Protein AF-A0A7K7G1C9-F1 (afdb_monomer_lite)

Foldseek 3Di:
DLVLLLVLLVVVQKDFFLVSLVVCLVPPVPQWAEKEFEDEPVCVPVPVSVVSVVVSVVSCVVVVHHYHYDHDLPVVQCSNDPPPDPDGPPGRRMMTGD

InterPro domains:
  IPR004038 Ribosomal protein eL8/eL30/eS12/Gadd45 [PF01248] (2-80)
  IPR024824 Growth arrest and DNA damage-inducible protein GADD45 [PTHR10411] (1-98)
  IPR029064 Ribosomal protein eL30-like superfamily [G3DSA:3.30.1330.30] (1-98)
  IPR029064 Ribosomal protein eL30-like superfamily [SSF55315] (3-79)

Secondary structure (DSSP, 8-state):
-HHHHHHHHHHT-EEESHHHHHHHHHH--TT--EEEEE--TTGGG-HHHHHHHHHHHHHHHHTT-EEEEES-HHHHHHHHS-S-SSS--S--SEEEE-

Organism: Chionis minor (NCBI:txid227182)

Radius of gyration: 12.82 Å; chains: 1; bounding box: 24×30×27 Å

pLDDT: mean 85.7, std 12.74, range [44.0, 96.62]

Structure (mmCIF, N/CA/C/O backbone):
data_AF-A0A7K7G1C9-F1
#
_entry.id   AF-A0A7K7G1C9-F1
#
loop_
_atom_site.group_PDB
_atom_site.id
_atom_site.type_symbol
_atom_site.label_atom_id
_atom_site.label_alt_id
_atom_site.label_comp_id
_atom_site.label_asym_id
_atom_site.label_entity_id
_atom_site.label_seq_id
_atom_site.pdbx_PDB_ins_code
_atom_site.Cartn_x
_atom_site.Cartn_y
_atom_site.Cartn_z
_atom_site.occupancy
_atom_site.B_iso_or_equiv
_atom_site.auth_seq_id
_atom_site.auth_comp_id
_atom_site.auth_asym_id
_atom_site.auth_atom_id
_atom_site.pdbx_PDB_model_num
ATOM 1 N N . LEU A 1 1 ? -10.642 12.880 -0.540 1.00 82.38 1 LEU A N 1
ATOM 2 C CA . LEU A 1 1 ? -9.421 12.145 -0.144 1.00 82.38 1 LEU A CA 1
ATOM 3 C C . LEU A 1 1 ? -8.669 12.876 0.960 1.00 82.38 1 LEU A C 1
ATOM 5 O O . LEU A 1 1 ? -8.495 12.286 2.011 1.00 82.38 1 LEU A O 1
ATOM 9 N N . GLU A 1 2 ? -8.291 14.143 0.769 1.00 83.75 2 GLU A N 1
ATOM 10 C CA . GLU A 1 2 ? -7.548 14.898 1.795 1.00 83.75 2 GLU A CA 1
ATOM 11 C C . GLU A 1 2 ? -8.260 14.919 3.155 1.00 83.75 2 GLU A C 1
ATOM 13 O O . GLU A 1 2 ? -7.653 14.562 4.152 1.00 83.75 2 GLU A O 1
ATOM 18 N N . GLU A 1 3 ? -9.568 15.201 3.196 1.00 85.75 3 GLU A N 1
ATOM 19 C CA . GLU A 1 3 ? -10.339 15.179 4.451 1.00 85.75 3 GLU A CA 1
ATOM 20 C C . GLU A 1 3 ? -10.356 13.794 5.128 1.00 85.75 3 GLU A C 1
ATOM 22 O O . GLU A 1 3 ? -10.307 13.701 6.354 1.00 85.75 3 GLU A O 1
ATOM 27 N N . VAL A 1 4 ? -10.393 12.714 4.338 1.00 87.06 4 VAL A N 1
ATOM 28 C CA . VAL A 1 4 ? -10.345 11.332 4.850 1.00 87.06 4 VAL A CA 1
ATOM 29 C C . VAL A 1 4 ? -8.983 11.064 5.478 1.00 87.06 4 VAL A C 1
ATOM 31 O O . VAL A 1 4 ? -8.918 10.584 6.604 1.00 87.06 4 VAL A O 1
ATOM 34 N N . LEU A 1 5 ? -7.904 11.443 4.789 1.00 86.56 5 LEU A N 1
ATOM 35 C CA . LEU A 1 5 ? -6.541 11.284 5.288 1.00 86.56 5 LEU A CA 1
ATOM 36 C C . LEU A 1 5 ? -6.287 12.132 6.535 1.00 86.56 5 LEU A C 1
ATOM 38 O O . LEU A 1 5 ? -5.696 11.637 7.487 1.00 86.56 5 LEU A O 1
ATOM 42 N N . SER A 1 6 ? -6.782 13.371 6.584 1.00 86.56 6 SER A N 1
ATOM 43 C CA . SER A 1 6 ? -6.669 14.220 7.775 1.00 86.56 6 SER A CA 1
ATOM 44 C C . SER A 1 6 ? -7.405 13.625 8.981 1.00 86.56 6 SER A C 1
ATOM 46 O O . SER A 1 6 ? -6.874 13.644 10.092 1.00 86.56 6 SER A O 1
ATOM 48 N N . LYS A 1 7 ? -8.607 13.063 8.782 1.00 88.06 7 LYS A N 1
ATOM 49 C CA . LYS A 1 7 ? -9.351 12.381 9.854 1.00 88.06 7 LYS A CA 1
ATOM 50 C C . LYS A 1 7 ? -8.636 11.109 10.307 1.00 88.06 7 LYS A C 1
ATOM 52 O O . LYS A 1 7 ? -8.390 10.973 11.503 1.00 88.06 7 LYS A O 1
ATOM 57 N N . ALA A 1 8 ? -8.225 10.253 9.376 1.00 87.56 8 ALA A N 1
ATOM 58 C CA . ALA A 1 8 ? -7.491 9.024 9.674 1.00 87.56 8 ALA A CA 1
ATOM 59 C C . ALA A 1 8 ? -6.166 9.305 10.409 1.00 87.56 8 ALA A C 1
ATOM 61 O O . ALA A 1 8 ? -5.844 8.644 11.395 1.00 87.56 8 ALA A O 1
ATOM 62 N N . LEU A 1 9 ? -5.442 10.360 10.016 1.00 85.19 9 LEU A N 1
ATOM 63 C CA . LEU A 1 9 ? -4.242 10.821 10.717 1.00 85.19 9 LEU A CA 1
ATOM 64 C C . LEU A 1 9 ? -4.559 11.232 12.161 1.00 85.19 9 LEU A C 1
ATOM 66 O O . LEU A 1 9 ? -3.866 10.813 13.087 1.00 85.19 9 LEU A O 1
ATOM 70 N N . SER A 1 10 ? -5.631 12.004 12.376 1.00 85.94 10 SER A N 1
ATOM 71 C CA . SER A 1 10 ? -6.046 12.415 13.726 1.00 85.94 10 SER A CA 1
ATOM 72 C C . SER A 1 10 ? -6.478 11.235 14.607 1.00 85.94 10 SER A C 1
ATOM 74 O O . SER A 1 10 ? -6.276 11.260 15.821 1.00 85.94 10 SER A O 1
ATOM 76 N N . GLN A 1 11 ? -7.022 10.185 13.990 1.00 89.12 11 GLN A N 1
ATOM 77 C CA . GLN A 1 11 ? -7.444 8.947 14.643 1.00 89.12 11 GLN A CA 1
ATOM 78 C C . GLN A 1 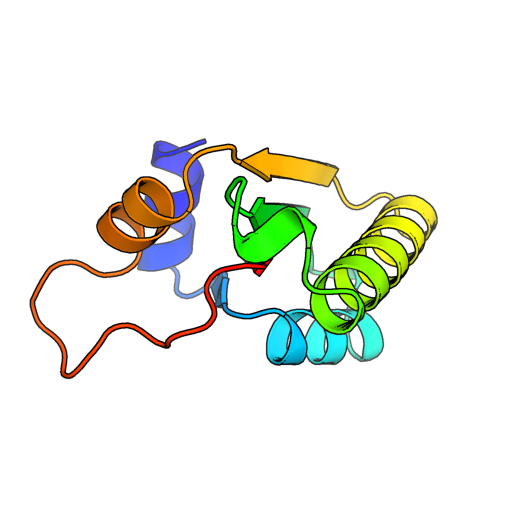11 ? -6.303 7.931 14.799 1.00 89.12 11 GLN A C 1
ATOM 80 O O . GLN A 1 11 ? -6.501 6.903 15.441 1.00 89.12 11 GLN A O 1
ATOM 85 N N . ARG A 1 12 ? -5.106 8.224 14.264 1.00 83.56 12 ARG A N 1
ATOM 86 C CA . ARG A 1 12 ? -3.951 7.310 14.204 1.00 83.56 12 ARG A CA 1
ATOM 87 C C . ARG A 1 12 ? -4.278 5.971 13.536 1.00 83.56 12 ARG A C 1
ATOM 89 O O . ARG A 1 12 ? -3.736 4.942 13.924 1.00 83.56 12 ARG A O 1
ATOM 96 N N . SER A 1 13 ? -5.140 6.001 12.525 1.00 90.81 13 SER A N 1
ATOM 97 C CA . SER A 1 13 ? -5.574 4.824 11.767 1.00 90.81 13 SER A CA 1
ATOM 98 C C . SER A 1 13 ? -4.898 4.745 10.390 1.00 90.81 13 SER A C 1
ATOM 100 O O . SER A 1 13 ? -5.488 4.340 9.390 1.00 90.81 13 SER A O 1
ATOM 102 N N . LEU A 1 14 ? -3.638 5.193 10.336 1.00 91.38 14 LEU A N 1
ATOM 103 C CA . LEU A 1 14 ? -2.807 5.181 9.138 1.00 91.38 14 LEU A CA 1
ATOM 104 C C . LEU A 1 14 ? -1.575 4.309 9.343 1.00 91.38 14 LEU A C 1
ATOM 106 O O . LEU A 1 14 ? -0.884 4.425 10.355 1.00 91.38 14 LEU A O 1
ATOM 110 N N . THR A 1 15 ? -1.261 3.513 8.328 1.00 91.31 15 THR A N 1
ATOM 111 C CA . THR A 1 15 ? 0.028 2.828 8.194 1.00 91.31 15 THR A CA 1
ATOM 112 C C . THR A 1 15 ? 0.789 3.460 7.041 1.00 91.31 15 THR A C 1
ATOM 114 O O . THR A 1 15 ? 0.223 3.646 5.967 1.00 91.31 15 THR A O 1
ATOM 117 N N . LEU A 1 16 ? 2.048 3.829 7.269 1.00 90.00 16 LEU A N 1
ATOM 118 C CA . LEU A 1 16 ? 2.879 4.581 6.328 1.00 90.00 16 LEU A CA 1
ATOM 119 C C . LEU A 1 16 ? 4.077 3.732 5.901 1.00 90.00 16 LEU A C 1
ATOM 121 O O . LEU A 1 16 ? 4.719 3.129 6.757 1.00 90.00 16 LEU A O 1
ATOM 125 N N . GLY A 1 17 ? 4.391 3.744 4.609 1.00 89.94 17 GLY A N 1
ATOM 126 C CA . GLY A 1 17 ? 5.522 3.030 4.024 1.00 89.94 17 GLY A CA 1
ATOM 127 C C . GLY A 1 17 ? 5.134 1.694 3.397 1.00 89.94 17 GLY A C 1
ATOM 128 O O . GLY A 1 17 ? 4.153 1.051 3.777 1.00 89.94 17 GLY A O 1
ATOM 129 N N . VAL A 1 18 ? 5.915 1.278 2.400 1.00 91.44 18 VAL A N 1
ATOM 130 C CA . VAL A 1 18 ? 5.677 0.051 1.623 1.00 91.44 18 VAL A CA 1
ATOM 131 C C . VAL A 1 18 ? 5.832 -1.196 2.486 1.00 91.44 18 VAL A C 1
ATOM 133 O O . VAL A 1 18 ? 5.004 -2.107 2.425 1.00 91.44 18 VAL A O 1
ATOM 136 N N . TYR A 1 19 ? 6.881 -1.238 3.305 1.00 90.25 19 TYR A N 1
ATOM 137 C CA . TYR A 1 19 ? 7.191 -2.398 4.133 1.00 90.25 19 TYR A CA 1
ATOM 138 C C . TYR A 1 19 ? 6.134 -2.622 5.227 1.00 90.25 19 TYR A C 1
ATOM 140 O O . TYR A 1 19 ? 5.596 -3.720 5.374 1.00 90.25 19 TYR A O 1
ATOM 148 N N . GLU A 1 20 ? 5.773 -1.567 5.948 1.00 90.88 20 GLU A N 1
ATOM 149 C CA . GLU A 1 20 ? 4.768 -1.569 7.007 1.00 90.88 20 GLU A CA 1
ATOM 150 C C . GLU A 1 20 ? 3.385 -1.905 6.449 1.00 90.88 20 GLU A C 1
ATOM 152 O O . GLU A 1 20 ? 2.659 -2.692 7.058 1.00 90.88 20 GLU A O 1
ATOM 157 N N . ALA A 1 21 ? 3.052 -1.385 5.263 1.00 93.12 21 ALA A N 1
ATOM 158 C CA . ALA A 1 21 ? 1.830 -1.743 4.560 1.00 93.12 21 ALA A CA 1
ATOM 159 C C . ALA A 1 21 ? 1.788 -3.238 4.218 1.00 93.12 21 ALA A C 1
ATOM 161 O O . ALA A 1 21 ? 0.823 -3.919 4.560 1.00 93.12 21 ALA A O 1
ATOM 162 N N . ALA A 1 22 ? 2.849 -3.776 3.610 1.00 93.69 22 ALA A N 1
ATOM 163 C CA . ALA A 1 22 ? 2.931 -5.199 3.285 1.00 93.69 22 ALA A CA 1
ATOM 164 C C . ALA A 1 22 ? 2.846 -6.084 4.540 1.00 93.69 22 ALA A C 1
ATOM 166 O O . ALA A 1 22 ? 2.225 -7.148 4.525 1.00 93.69 22 ALA A O 1
ATOM 167 N N . LYS A 1 23 ? 3.445 -5.647 5.651 1.00 93.94 23 LYS A N 1
ATOM 168 C CA . LYS A 1 23 ? 3.357 -6.350 6.931 1.00 93.94 23 LYS A CA 1
ATOM 169 C C . LYS A 1 23 ? 1.932 -6.355 7.480 1.00 93.94 23 LYS A C 1
ATOM 171 O O . LYS A 1 23 ? 1.483 -7.410 7.918 1.00 93.94 23 LYS A O 1
ATOM 176 N N . LEU A 1 24 ? 1.236 -5.216 7.463 1.00 94.38 24 LEU A N 1
ATOM 177 C CA . LEU A 1 24 ? -0.148 -5.132 7.933 1.00 94.38 24 LEU A CA 1
ATOM 178 C C . LEU A 1 24 ? -1.072 -5.997 7.074 1.00 94.38 24 LEU A C 1
ATOM 180 O O . LEU A 1 24 ? -1.813 -6.800 7.624 1.00 94.38 24 LEU A O 1
ATOM 184 N N . LEU A 1 25 ? -0.967 -5.899 5.748 1.00 94.88 25 LEU A N 1
ATOM 185 C CA . LEU A 1 25 ? -1.766 -6.697 4.812 1.00 94.88 25 LEU A CA 1
ATOM 186 C C . LEU A 1 25 ? -1.587 -8.206 5.026 1.00 94.88 25 LEU A C 1
ATOM 188 O O . LEU A 1 25 ? -2.546 -8.959 4.924 1.00 94.88 25 LEU A O 1
ATOM 192 N N . ASN A 1 26 ? -0.383 -8.654 5.387 1.00 93.50 26 ASN A N 1
ATOM 193 C CA . ASN A 1 26 ? -0.136 -10.062 5.706 1.00 93.50 26 ASN A CA 1
ATOM 194 C C . ASN A 1 26 ? -0.736 -10.520 7.046 1.00 93.50 26 ASN A C 1
ATOM 196 O O . ASN A 1 26 ? -0.892 -11.722 7.254 1.00 93.50 26 ASN A O 1
ATOM 200 N N . VAL A 1 27 ? -0.994 -9.604 7.982 1.00 95.38 27 VAL A N 1
ATOM 201 C CA . VAL A 1 27 ? -1.468 -9.935 9.337 1.00 95.38 27 VAL A CA 1
ATOM 202 C C . VAL A 1 27 ? -2.974 -9.744 9.467 1.00 95.38 27 VAL A C 1
ATOM 204 O O . VAL A 1 27 ? -3.632 -10.579 10.080 1.00 95.38 27 VAL A O 1
ATOM 207 N N . ASP A 1 28 ? -3.496 -8.643 8.934 1.00 94.62 28 ASP A N 1
ATOM 208 C CA . ASP A 1 28 ? -4.864 -8.186 9.166 1.00 94.62 28 ASP A CA 1
ATOM 209 C C . ASP A 1 28 ? -5.381 -7.331 7.991 1.00 94.62 28 ASP A C 1
ATOM 211 O O . ASP A 1 28 ? -5.501 -6.106 8.096 1.00 94.62 28 ASP A O 1
ATOM 215 N N . PRO A 1 29 ? -5.632 -7.955 6.827 1.00 93.38 29 PRO A N 1
ATOM 216 C CA . PRO A 1 29 ? -6.106 -7.243 5.645 1.00 93.38 29 PRO A CA 1
ATOM 217 C C . PRO A 1 29 ? -7.569 -6.803 5.752 1.00 93.38 29 PRO A C 1
ATOM 219 O O . PRO A 1 29 ? -7.940 -5.807 5.137 1.00 93.38 29 PRO A O 1
ATOM 222 N N . ASP A 1 30 ? -8.377 -7.493 6.561 1.00 93.69 30 ASP A N 1
ATOM 223 C CA . ASP A 1 30 ? -9.817 -7.243 6.709 1.00 93.69 30 ASP A CA 1
ATOM 224 C C . ASP A 1 30 ? -10.121 -5.856 7.294 1.00 93.69 30 ASP A C 1
ATOM 226 O O . ASP A 1 30 ? -11.170 -5.270 7.026 1.00 93.69 30 ASP A O 1
ATOM 230 N N . ASN A 1 31 ? -9.194 -5.315 8.088 1.00 93.31 31 ASN A N 1
ATOM 231 C CA . ASN A 1 31 ? -9.319 -3.989 8.682 1.00 93.31 31 ASN A CA 1
ATOM 232 C C . ASN A 1 31 ? -8.798 -2.866 7.777 1.00 93.31 31 ASN A C 1
ATOM 234 O O . ASN A 1 31 ? -8.874 -1.707 8.164 1.00 93.31 31 ASN A O 1
ATOM 238 N N . VAL A 1 32 ? -8.269 -3.163 6.587 1.00 95.56 32 VAL A N 1
ATOM 239 C CA . VAL A 1 32 ? -7.764 -2.145 5.658 1.00 95.56 32 VAL A CA 1
ATOM 240 C C . VAL A 1 32 ? -8.857 -1.761 4.664 1.00 95.56 32 VAL A C 1
ATOM 242 O O . VAL A 1 32 ? -9.328 -2.581 3.886 1.00 95.56 32 VAL A O 1
ATOM 245 N N . VAL A 1 33 ? -9.227 -0.481 4.623 1.00 93.38 33 VAL A N 1
ATOM 246 C CA . VAL A 1 33 ? -10.325 0.008 3.765 1.00 93.38 33 VAL A CA 1
ATOM 247 C C . VAL A 1 33 ? -9.849 0.763 2.523 1.00 93.38 33 VAL A C 1
ATOM 249 O O . VAL A 1 33 ? -10.589 0.892 1.541 1.00 93.38 33 VAL A O 1
ATOM 252 N N . LEU A 1 34 ? -8.621 1.288 2.554 1.00 94.88 34 LEU A N 1
ATOM 253 C CA . LEU A 1 34 ? -8.032 2.051 1.457 1.00 94.88 34 LEU A CA 1
ATOM 254 C C . LEU A 1 34 ? -6.508 1.903 1.441 1.00 94.88 34 LEU A C 1
ATOM 256 O O . LEU A 1 34 ? -5.850 2.114 2.455 1.00 94.88 34 LEU A O 1
ATOM 260 N N . CYS A 1 35 ? -5.954 1.636 0.264 1.00 95.94 35 CYS A N 1
ATOM 261 C CA . CYS A 1 35 ? -4.531 1.666 -0.041 1.00 95.94 35 CYS A CA 1
ATOM 262 C C . CYS A 1 35 ? -4.226 2.830 -0.994 1.00 95.94 35 CYS A C 1
ATOM 264 O O . CYS A 1 35 ? -4.881 3.020 -2.020 1.00 95.94 35 CYS A O 1
ATOM 266 N N . LEU A 1 36 ? -3.220 3.626 -0.660 1.00 94.62 36 LEU A N 1
ATOM 267 C CA . LEU A 1 36 ? -2.696 4.708 -1.480 1.00 94.62 36 LEU A CA 1
ATOM 268 C C . LEU A 1 36 ? -1.287 4.340 -1.916 1.00 94.62 36 LEU A C 1
ATOM 270 O O . LEU A 1 36 ? -0.440 4.113 -1.061 1.00 94.62 36 LEU A O 1
ATOM 274 N N . LEU A 1 37 ? -1.033 4.335 -3.220 1.00 93.75 37 LEU A N 1
ATOM 275 C CA . LEU A 1 37 ? 0.301 4.147 -3.786 1.00 93.75 37 LEU A CA 1
ATOM 276 C C . LEU A 1 37 ? 0.768 5.465 -4.397 1.00 93.75 37 LEU A C 1
ATOM 278 O O . LEU A 1 37 ? 0.080 6.023 -5.253 1.00 93.75 37 LEU A O 1
A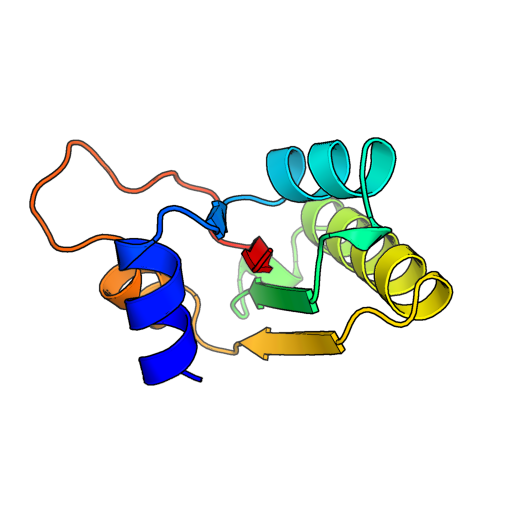TOM 282 N N . ALA A 1 38 ? 1.918 5.971 -3.972 1.00 90.69 38 ALA A N 1
ATOM 283 C CA . ALA A 1 38 ? 2.476 7.226 -4.451 1.00 90.69 38 ALA A CA 1
ATOM 284 C C . ALA A 1 38 ? 3.881 6.989 -5.004 1.00 90.69 38 ALA A C 1
ATOM 286 O O . ALA A 1 38 ? 4.770 6.572 -4.272 1.00 90.69 38 ALA A O 1
ATOM 287 N N . ALA A 1 39 ? 4.073 7.259 -6.290 1.00 86.38 39 ALA A N 1
ATOM 288 C CA . ALA A 1 39 ? 5.401 7.294 -6.885 1.00 86.38 39 ALA A CA 1
ATOM 289 C C . ALA A 1 3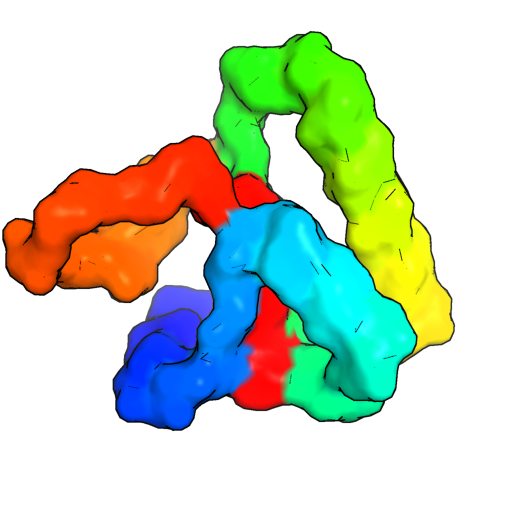9 ? 5.493 8.445 -7.880 1.00 86.38 39 ALA A C 1
ATOM 291 O O . ALA A 1 39 ? 4.502 8.760 -8.552 1.00 86.38 39 ALA A O 1
ATOM 292 N N . ASP A 1 40 ? 6.660 9.067 -7.956 1.00 83.00 40 ASP A N 1
ATOM 293 C CA . ASP A 1 40 ? 6.989 10.036 -8.992 1.00 83.00 40 ASP A CA 1
ATOM 294 C C . ASP A 1 40 ? 7.625 9.377 -10.236 1.00 83.00 40 ASP A C 1
ATOM 296 O O . ASP A 1 40 ? 7.700 8.151 -10.364 1.00 83.00 40 ASP A O 1
ATOM 300 N N . GLU A 1 41 ? 8.000 10.194 -11.225 1.00 77.31 41 GLU A N 1
ATOM 301 C CA . GLU A 1 41 ? 8.597 9.704 -12.474 1.00 77.31 41 GLU A CA 1
ATOM 302 C C . GLU A 1 41 ? 10.022 9.161 -12.288 1.00 77.31 41 GLU A C 1
ATOM 304 O O . GLU A 1 41 ? 10.448 8.310 -13.070 1.00 77.31 41 GLU A O 1
ATOM 309 N N . GLU A 1 42 ? 10.754 9.618 -11.270 1.00 75.31 42 GLU A N 1
ATOM 310 C CA . GLU A 1 42 ? 12.114 9.153 -10.974 1.00 75.31 42 GLU A CA 1
ATOM 311 C C . GLU A 1 42 ? 12.066 7.742 -10.362 1.00 75.31 42 GLU A C 1
ATOM 313 O O . GLU A 1 42 ? 12.814 6.843 -10.753 1.00 75.31 42 GLU A O 1
ATOM 318 N N . GLU A 1 43 ? 11.072 7.506 -9.510 1.00 78.56 43 GLU A N 1
ATOM 319 C CA . GLU A 1 43 ? 10.761 6.233 -8.853 1.00 78.56 43 GLU A CA 1
ATOM 320 C C . GLU A 1 43 ? 10.151 5.178 -9.796 1.00 78.56 43 GLU A C 1
ATOM 322 O O . GLU A 1 43 ? 10.105 3.983 -9.479 1.00 78.56 43 GLU A O 1
ATOM 327 N N . ALA A 1 44 ? 9.724 5.573 -11.001 1.00 74.56 44 ALA A N 1
ATOM 328 C CA . ALA A 1 44 ? 9.279 4.634 -12.032 1.00 74.56 44 ALA A CA 1
ATOM 329 C C . ALA A 1 44 ? 10.412 3.703 -12.512 1.00 74.56 44 ALA A C 1
ATOM 331 O O . ALA A 1 44 ? 10.140 2.602 -12.998 1.00 74.56 44 ALA A O 1
ATOM 332 N N . GLY A 1 45 ? 11.673 4.131 -12.372 1.00 80.31 45 GLY A N 1
ATOM 333 C CA . GLY A 1 45 ? 12.857 3.339 -12.712 1.00 80.31 45 GLY A CA 1
ATOM 334 C C . GLY A 1 45 ? 13.289 2.338 -11.635 1.00 80.31 45 GLY A C 1
ATOM 335 O O . GLY A 1 45 ? 14.097 1.453 -11.928 1.00 80.31 45 GLY A O 1
ATOM 336 N N . ASP A 1 46 ? 12.764 2.441 -10.410 1.00 88.12 46 ASP A N 1
ATOM 337 C CA . ASP A 1 46 ? 13.123 1.544 -9.312 1.00 88.12 46 ASP A CA 1
ATOM 338 C C . ASP A 1 46 ? 12.372 0.211 -9.430 1.00 88.12 46 ASP A C 1
ATOM 340 O O . ASP A 1 46 ? 11.208 0.069 -9.049 1.00 88.12 46 ASP A O 1
ATOM 344 N N . ALA A 1 47 ? 13.067 -0.805 -9.941 1.00 90.12 47 ALA A N 1
ATOM 345 C CA . ALA A 1 47 ? 12.507 -2.141 -10.100 1.00 90.12 47 ALA A CA 1
ATOM 346 C C . ALA A 1 47 ? 12.022 -2.755 -8.775 1.00 90.12 47 ALA A C 1
ATOM 348 O O . ALA A 1 47 ? 11.014 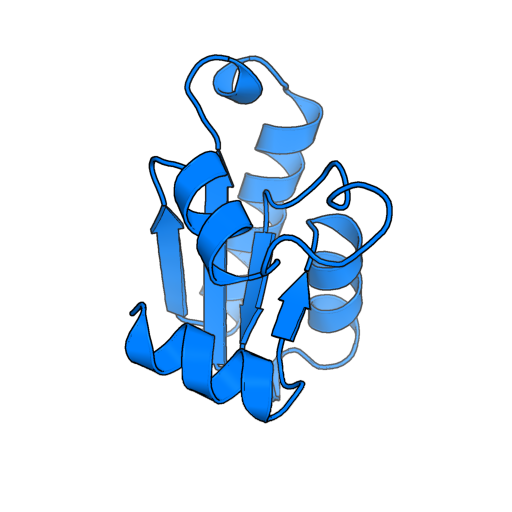-3.462 -8.778 1.00 90.12 47 ALA A O 1
ATOM 349 N N . ALA A 1 48 ? 12.703 -2.505 -7.653 1.00 89.75 48 ALA A N 1
ATOM 350 C CA . ALA A 1 48 ? 12.307 -3.060 -6.362 1.00 89.75 48 ALA A CA 1
ATOM 351 C C . ALA A 1 48 ? 10.993 -2.431 -5.888 1.00 89.75 48 ALA A C 1
ATOM 353 O O . ALA A 1 48 ? 10.071 -3.148 -5.486 1.00 89.75 48 ALA A O 1
ATOM 354 N N . LEU A 1 49 ? 10.870 -1.110 -6.021 1.00 88.38 49 LEU A N 1
ATOM 355 C CA . LEU A 1 49 ? 9.641 -0.397 -5.690 1.00 88.38 49 LEU A CA 1
ATOM 356 C C . LEU A 1 49 ? 8.476 -0.826 -6.593 1.00 88.38 49 LEU A C 1
ATOM 358 O O . LEU A 1 49 ? 7.388 -1.122 -6.097 1.00 88.38 49 LEU A O 1
ATOM 362 N N . GLN A 1 50 ? 8.705 -0.955 -7.906 1.00 90.12 50 GLN A N 1
ATOM 363 C CA . GLN A 1 50 ? 7.671 -1.413 -8.842 1.00 90.12 50 GLN A CA 1
ATOM 364 C C . GLN A 1 50 ? 7.218 -2.856 -8.561 1.00 90.12 50 GLN A C 1
ATOM 366 O O . GLN A 1 50 ? 6.028 -3.166 -8.689 1.00 90.12 50 GLN A O 1
ATOM 371 N N . ILE A 1 51 ? 8.129 -3.741 -8.136 1.00 93.44 51 ILE A N 1
ATOM 372 C CA . ILE A 1 51 ? 7.771 -5.094 -7.686 1.00 93.44 51 ILE A CA 1
ATOM 373 C C . ILE A 1 51 ? 6.867 -5.010 -6.455 1.00 93.44 51 ILE A C 1
ATOM 375 O O . ILE A 1 51 ? 5.801 -5.624 -6.448 1.00 93.44 51 ILE A O 1
ATOM 379 N N . HIS A 1 52 ? 7.238 -4.226 -5.442 1.00 93.25 52 HIS A N 1
ATOM 380 C CA . HIS A 1 52 ? 6.412 -4.069 -4.246 1.00 93.25 52 HIS A CA 1
ATOM 381 C C . HIS A 1 52 ? 5.031 -3.496 -4.555 1.00 93.25 52 HIS A C 1
ATOM 383 O O . HIS A 1 52 ? 4.035 -4.005 -4.047 1.00 93.25 52 HIS A O 1
ATOM 389 N N . PHE A 1 53 ? 4.954 -2.494 -5.427 1.00 93.12 53 PHE A N 1
ATOM 390 C CA . PHE A 1 53 ? 3.686 -1.930 -5.877 1.00 93.12 53 PHE A CA 1
ATOM 391 C C . PHE A 1 53 ? 2.819 -2.971 -6.566 1.00 93.12 53 PHE A C 1
ATOM 393 O O . PHE A 1 53 ? 1.633 -3.067 -6.275 1.00 93.12 53 PHE A O 1
ATOM 400 N N . THR A 1 54 ? 3.414 -3.784 -7.437 1.00 94.69 54 THR A N 1
ATOM 401 C CA . THR A 1 54 ? 2.699 -4.863 -8.122 1.00 94.69 54 THR A CA 1
ATOM 402 C C . THR A 1 54 ? 2.160 -5.888 -7.125 1.00 94.69 54 THR A C 1
ATOM 404 O O . THR A 1 54 ? 0.998 -6.277 -7.223 1.00 94.69 54 THR A O 1
ATOM 407 N N . LEU A 1 55 ? 2.972 -6.293 -6.142 1.00 95.62 55 LEU A N 1
ATOM 408 C CA . LEU A 1 55 ? 2.576 -7.253 -5.109 1.00 95.62 55 LEU A CA 1
ATOM 409 C C . LEU A 1 55 ? 1.454 -6.710 -4.218 1.00 95.62 55 LEU A C 1
ATOM 411 O O . LEU A 1 55 ? 0.451 -7.390 -4.023 1.00 95.62 55 LEU A O 1
ATOM 415 N N . ILE A 1 56 ? 1.600 -5.481 -3.714 1.00 95.31 56 ILE A N 1
ATOM 416 C CA . ILE A 1 56 ? 0.577 -4.827 -2.888 1.00 95.31 56 ILE A CA 1
ATOM 417 C C . ILE A 1 56 ? -0.707 -4.649 -3.692 1.00 95.31 56 ILE A C 1
ATOM 419 O O . ILE A 1 56 ? -1.788 -4.932 -3.185 1.00 95.31 56 ILE A O 1
ATOM 423 N N . GLN A 1 57 ? -0.605 -4.231 -4.955 1.00 95.19 57 GLN A N 1
ATOM 424 C CA . GLN A 1 57 ? -1.774 -4.035 -5.798 1.00 95.19 57 GLN A CA 1
ATOM 425 C C . GLN A 1 57 ? -2.521 -5.349 -6.040 1.00 95.19 57 GLN A C 1
ATOM 427 O O . GLN A 1 57 ? -3.738 -5.378 -5.892 1.00 95.19 57 GLN A O 1
ATOM 432 N N . ALA A 1 58 ? -1.808 -6.433 -6.361 1.00 96.38 58 ALA A N 1
ATOM 433 C CA . ALA A 1 58 ? -2.412 -7.754 -6.517 1.00 96.38 58 ALA A CA 1
ATOM 434 C C . ALA A 1 58 ? -3.123 -8.195 -5.230 1.00 96.38 58 ALA A C 1
ATOM 436 O O . ALA A 1 58 ? -4.300 -8.543 -5.270 1.00 96.38 58 ALA A O 1
ATOM 437 N N . PHE A 1 59 ? -2.447 -8.075 -4.085 1.00 96.06 59 PHE A N 1
ATOM 438 C CA . PHE A 1 59 ? -3.003 -8.449 -2.789 1.00 96.06 59 PHE A CA 1
ATOM 439 C C . PHE A 1 59 ? -4.255 -7.633 -2.433 1.00 96.06 59 PHE A C 1
ATOM 441 O O . PHE A 1 59 ? -5.278 -8.192 -2.047 1.00 96.06 59 PHE A O 1
ATOM 448 N N . CYS A 1 60 ? -4.207 -6.307 -2.579 1.00 96.50 60 CYS A N 1
ATOM 449 C CA . CYS A 1 60 ? -5.354 -5.446 -2.305 1.00 96.50 60 CYS A CA 1
ATOM 450 C C . CYS A 1 60 ? -6.528 -5.746 -3.248 1.00 96.50 60 CYS A C 1
ATOM 452 O O . CYS A 1 60 ? -7.666 -5.761 -2.793 1.00 96.50 60 CYS A O 1
ATOM 454 N N . CYS A 1 61 ? -6.270 -6.043 -4.526 1.00 95.31 61 CYS A N 1
ATOM 455 C CA . CYS A 1 61 ? -7.314 -6.464 -5.460 1.00 95.31 61 CYS A CA 1
ATOM 456 C C . CYS A 1 61 ? -7.954 -7.805 -5.074 1.00 95.31 61 CYS A C 1
ATOM 458 O O . CYS A 1 61 ? -9.159 -7.957 -5.232 1.00 95.31 61 CYS A O 1
ATOM 460 N N . GLU A 1 62 ? -7.173 -8.765 -4.578 1.00 95.69 62 GLU A N 1
ATOM 461 C CA . GLU A 1 62 ? -7.680 -10.071 -4.132 1.00 95.69 62 GLU A CA 1
ATOM 462 C C . GLU A 1 62 ? -8.529 -9.984 -2.855 1.00 95.69 62 GLU A C 1
ATOM 464 O O . GLU A 1 62 ? -9.403 -10.823 -2.654 1.00 95.69 62 GLU A O 1
ATOM 469 N N . ASN A 1 63 ? -8.291 -8.971 -2.016 1.00 93.81 63 ASN A N 1
ATOM 470 C CA . ASN A 1 63 ? -8.995 -8.751 -0.747 1.00 93.81 63 ASN A CA 1
ATOM 471 C C . ASN A 1 63 ? -10.032 -7.612 -0.821 1.00 93.81 63 ASN A C 1
ATOM 473 O O . ASN A 1 63 ? -10.447 -7.095 0.212 1.00 93.81 63 ASN A O 1
ATOM 477 N N . ASP A 1 64 ? -10.426 -7.184 -2.027 1.00 94.94 64 ASP A N 1
ATOM 478 C CA . ASP A 1 64 ? -11.412 -6.113 -2.258 1.00 94.94 64 ASP A CA 1
ATOM 479 C C . ASP A 1 64 ? -11.077 -4.763 -1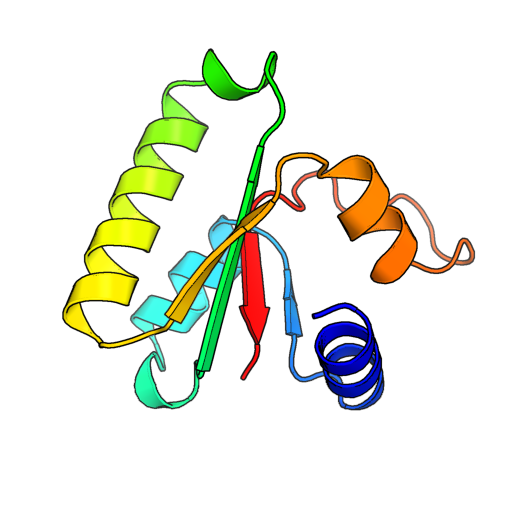.573 1.00 94.94 64 ASP A C 1
ATOM 481 O O . ASP A 1 64 ? -11.951 -3.941 -1.281 1.00 94.94 64 ASP A O 1
ATOM 485 N N . ILE A 1 65 ? -9.789 -4.488 -1.355 1.00 96.62 65 ILE A N 1
ATOM 486 C CA . ILE A 1 65 ? -9.300 -3.230 -0.784 1.00 96.62 65 ILE A CA 1
ATOM 487 C C . ILE A 1 65 ? -9.214 -2.181 -1.895 1.00 96.62 65 ILE A C 1
ATOM 489 O O . ILE A 1 65 ? -8.581 -2.391 -2.932 1.00 96.62 65 ILE A O 1
ATOM 493 N N . ASN A 1 66 ? -9.801 -1.002 -1.668 1.00 94.81 66 ASN A N 1
ATOM 494 C CA . ASN A 1 66 ? -9.743 0.094 -2.636 1.00 94.81 66 ASN A CA 1
ATOM 495 C C . ASN A 1 66 ? -8.313 0.614 -2.795 1.00 94.81 66 ASN A C 1
ATOM 497 O O . ASN A 1 66 ? -7.645 0.896 -1.804 1.00 94.81 66 ASN A O 1
ATOM 501 N N . ILE A 1 67 ? -7.870 0.826 -4.036 1.00 95.19 67 ILE A N 1
ATOM 502 C CA . ILE A 1 67 ? -6.522 1.321 -4.338 1.00 95.19 67 ILE A CA 1
ATOM 503 C C . ILE A 1 67 ? -6.615 2.653 -5.075 1.00 95.19 67 ILE A C 1
ATOM 505 O O . ILE A 1 67 ? -7.343 2.782 -6.060 1.00 95.19 67 ILE A O 1
ATOM 509 N N . LEU A 1 68 ? -5.838 3.639 -4.635 1.00 93.81 68 LEU A N 1
ATOM 510 C CA . LEU A 1 68 ? -5.696 4.929 -5.301 1.00 93.81 68 LEU A CA 1
ATOM 511 C C . LEU A 1 68 ? -4.223 5.223 -5.579 1.00 93.81 68 LEU A C 1
ATOM 513 O O . LEU A 1 68 ? -3.392 5.193 -4.675 1.00 93.81 68 LEU A O 1
ATOM 517 N N . ARG A 1 69 ? -3.902 5.562 -6.830 1.00 90.50 69 ARG A N 1
ATOM 518 C CA . ARG A 1 69 ? -2.561 6.032 -7.197 1.00 90.50 69 ARG A CA 1
ATOM 519 C C . ARG A 1 69 ? -2.497 7.551 -7.096 1.00 90.50 69 ARG A C 1
ATOM 521 O O . ARG A 1 69 ? -3.337 8.250 -7.661 1.00 90.50 69 ARG A O 1
ATOM 528 N N . VAL A 1 70 ? -1.500 8.056 -6.382 1.00 88.00 70 VAL A N 1
ATOM 529 C CA . VAL A 1 70 ? -1.251 9.483 -6.184 1.00 88.00 70 VAL A CA 1
ATOM 530 C C . VAL A 1 70 ? -0.027 9.872 -7.000 1.00 88.00 70 VAL A C 1
ATOM 532 O O . VAL A 1 70 ? 1.047 9.310 -6.833 1.00 88.00 70 VAL A O 1
ATOM 535 N N . SER A 1 71 ? -0.189 10.856 -7.878 1.00 81.75 71 SER A N 1
ATOM 536 C CA . SER A 1 71 ? 0.857 11.333 -8.791 1.00 81.75 71 SER A CA 1
ATOM 537 C C . SER A 1 71 ? 1.844 12.322 -8.161 1.00 81.75 71 SER A C 1
ATOM 539 O O . SER A 1 71 ? 2.769 12.770 -8.827 1.00 81.75 71 SER A O 1
ATOM 541 N N . ASN A 1 72 ? 1.637 12.715 -6.901 1.00 82.62 72 ASN A N 1
ATOM 542 C CA . ASN A 1 72 ? 2.503 13.658 -6.197 1.00 82.62 72 ASN A CA 1
ATOM 543 C C . ASN A 1 72 ? 2.774 13.176 -4.756 1.00 82.62 72 ASN A C 1
ATOM 545 O O . ASN A 1 72 ? 2.025 13.551 -3.841 1.00 82.62 72 ASN A O 1
ATOM 549 N N . PRO A 1 73 ? 3.819 12.353 -4.542 1.00 81.88 73 PRO A N 1
ATOM 550 C CA . PRO A 1 73 ? 4.197 11.874 -3.211 1.00 81.88 73 PRO A CA 1
ATOM 551 C C . PRO A 1 73 ? 4.591 13.019 -2.265 1.00 81.88 73 PRO A C 1
ATOM 553 O O . PRO A 1 73 ? 4.256 12.984 -1.083 1.00 81.88 73 PRO A O 1
ATOM 556 N N . ALA A 1 74 ? 5.192 14.101 -2.774 1.00 82.12 74 ALA A N 1
ATOM 557 C CA . ALA A 1 74 ? 5.576 15.253 -1.956 1.00 82.12 74 ALA A CA 1
ATOM 558 C C . ALA A 1 74 ? 4.368 15.964 -1.315 1.00 82.12 74 ALA A C 1
ATOM 560 O O . ALA A 1 74 ? 4.409 16.340 -0.142 1.00 82.12 74 ALA A O 1
ATOM 561 N N . ARG A 1 75 ? 3.261 16.125 -2.053 1.00 83.31 75 ARG A N 1
ATOM 562 C CA . ARG A 1 75 ? 2.016 16.693 -1.507 1.00 83.31 75 ARG A CA 1
ATOM 563 C C . ARG A 1 75 ? 1.387 15.763 -0.469 1.00 83.31 75 ARG A C 1
ATOM 565 O O . ARG A 1 75 ? 0.865 16.246 0.534 1.00 83.31 75 ARG A O 1
ATOM 572 N N . LEU A 1 76 ? 1.447 14.449 -0.693 1.00 84.88 76 LEU A N 1
ATOM 573 C CA . LEU A 1 76 ? 0.980 13.459 0.278 1.00 84.88 76 LEU A CA 1
ATOM 574 C C . LEU A 1 76 ? 1.789 13.548 1.581 1.00 84.88 76 LEU A C 1
ATOM 576 O O . LEU A 1 76 ? 1.203 13.588 2.660 1.00 84.88 76 LEU A O 1
ATOM 580 N N . ALA A 1 77 ? 3.113 13.679 1.485 1.00 83.12 77 ALA A N 1
ATOM 581 C CA . ALA A 1 77 ? 3.985 13.856 2.641 1.00 83.12 77 ALA A CA 1
ATOM 582 C C . ALA A 1 77 ? 3.652 15.118 3.446 1.00 83.12 77 ALA A C 1
ATOM 584 O O . ALA A 1 77 ? 3.521 15.045 4.664 1.00 83.12 77 ALA A O 1
ATOM 585 N N . GLN A 1 78 ? 3.428 16.254 2.779 1.00 83.06 78 GLN A N 1
ATOM 586 C CA . GLN A 1 78 ? 3.036 17.504 3.447 1.00 83.06 78 GLN A CA 1
ATOM 587 C C . GLN A 1 78 ? 1.701 17.392 4.196 1.00 83.06 78 GLN A C 1
ATOM 589 O O . GLN A 1 78 ? 1.523 18.025 5.235 1.00 83.06 78 GLN A O 1
ATOM 594 N N . LEU A 1 79 ? 0.760 16.599 3.676 1.00 82.81 79 LEU A N 1
ATOM 595 C CA . LEU A 1 79 ? -0.534 16.374 4.319 1.00 82.81 79 LEU A CA 1
ATOM 596 C C . LEU A 1 79 ? -0.410 15.498 5.575 1.00 82.81 79 LEU A C 1
ATOM 598 O O . LEU A 1 79 ? -1.142 15.704 6.542 1.00 82.81 79 LEU A O 1
ATOM 602 N N . LEU A 1 80 ? 0.485 14.509 5.542 1.00 79.44 80 LEU A N 1
ATOM 603 C CA . LEU A 1 80 ? 0.630 13.501 6.595 1.00 79.44 80 LEU A CA 1
ATOM 604 C C . LEU A 1 80 ? 1.626 13.904 7.688 1.00 79.44 80 LEU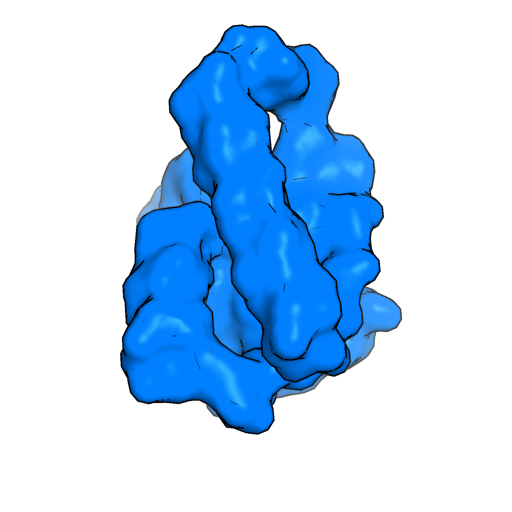 A C 1
ATOM 606 O O . LEU A 1 80 ? 1.504 13.457 8.827 1.00 79.44 80 LEU A O 1
ATOM 610 N N . LEU A 1 81 ? 2.589 14.763 7.359 1.00 73.38 81 LEU A N 1
ATOM 611 C CA . LEU A 1 81 ? 3.647 15.218 8.253 1.00 73.38 81 LEU A CA 1
ATOM 612 C C . LEU A 1 81 ? 3.619 16.751 8.330 1.00 73.38 81 LEU A C 1
ATOM 614 O O . LEU A 1 81 ? 4.340 17.423 7.588 1.00 73.38 81 LEU A O 1
ATOM 618 N N . PRO A 1 82 ? 2.800 17.344 9.220 1.00 56.31 82 PRO A N 1
ATOM 619 C CA . PRO A 1 82 ? 2.941 18.760 9.529 1.00 56.31 82 PRO A CA 1
ATOM 620 C C . PRO A 1 82 ? 4.363 18.998 10.063 1.00 56.31 82 PRO A C 1
ATOM 622 O O . PRO A 1 82 ? 4.860 18.193 10.844 1.00 56.31 82 PRO A O 1
ATOM 625 N N . ALA A 1 83 ? 5.004 20.081 9.608 1.00 51.19 83 ALA A N 1
ATOM 626 C CA . ALA A 1 83 ? 6.439 20.422 9.645 1.00 51.19 83 ALA A CA 1
ATOM 627 C C . ALA A 1 83 ? 7.168 20.464 11.021 1.00 51.19 83 ALA A C 1
ATOM 629 O O . ALA A 1 83 ? 8.145 21.189 11.196 1.00 51.19 83 ALA A O 1
ATOM 630 N N . THR A 1 84 ? 6.716 19.707 12.015 1.00 44.03 84 THR A N 1
ATOM 631 C CA . THR A 1 84 ? 7.229 19.629 13.385 1.00 44.03 84 THR A CA 1
ATOM 632 C C . THR A 1 84 ? 7.561 18.177 13.736 1.00 44.03 84 THR A C 1
ATOM 634 O O . THR A 1 84 ? 6.849 17.530 14.500 1.00 44.03 84 THR A O 1
ATOM 637 N N . GLY A 1 85 ? 8.637 17.645 13.162 1.00 49.22 85 GLY A N 1
ATOM 638 C CA . GLY A 1 85 ? 9.177 16.323 13.486 1.00 49.22 85 GLY A CA 1
ATOM 639 C C . GLY A 1 85 ? 10.514 16.099 12.776 1.00 49.22 85 GLY A C 1
ATOM 640 O O . GLY A 1 85 ? 10.708 16.671 11.702 1.00 49.22 85 GLY A O 1
ATOM 641 N N . PRO A 1 86 ? 11.462 15.354 13.375 1.00 44.00 86 PRO A N 1
ATOM 642 C CA . PRO A 1 86 ? 12.776 15.150 12.785 1.00 44.00 86 PRO A CA 1
ATOM 643 C C . PRO A 1 86 ? 12.624 14.222 11.579 1.00 44.00 86 PRO A C 1
ATOM 645 O O . PRO A 1 86 ? 12.328 13.052 11.763 1.00 44.00 86 PRO A O 1
ATOM 648 N N . GLU A 1 87 ? 12.805 14.795 10.390 1.00 47.97 87 GLU A N 1
ATOM 649 C CA . GLU A 1 87 ? 12.913 14.151 9.072 1.00 47.97 87 GLU A CA 1
ATOM 650 C C . GLU A 1 87 ? 11.704 13.283 8.647 1.00 47.97 87 GLU A C 1
ATOM 652 O O . GLU A 1 87 ? 11.313 12.342 9.339 1.00 47.97 87 GLU A O 1
ATOM 657 N N . PRO A 1 88 ? 11.061 13.575 7.498 1.00 50.19 88 PRO A N 1
ATOM 658 C CA . PRO A 1 88 ? 9.990 12.717 7.008 1.00 50.19 88 PRO A CA 1
ATOM 659 C C . PRO A 1 88 ? 10.547 11.301 6.772 1.00 50.19 88 PRO A C 1
ATOM 661 O O . PRO A 1 88 ? 11.638 11.191 6.207 1.00 50.19 88 PRO A O 1
ATOM 664 N N . PRO A 1 89 ? 9.852 10.219 7.183 1.00 53.41 89 PRO A N 1
ATOM 665 C CA . PRO A 1 89 ? 10.215 8.874 6.758 1.00 53.41 89 PRO A CA 1
ATOM 666 C C . PRO A 1 89 ? 10.380 8.875 5.240 1.00 53.41 89 PRO A C 1
ATOM 668 O O . PRO A 1 89 ? 9.474 9.275 4.511 1.00 53.41 89 PRO A O 1
ATOM 671 N N . ALA A 1 90 ? 11.566 8.470 4.791 1.00 57.34 90 ALA A N 1
ATOM 672 C CA . ALA A 1 90 ? 12.016 8.558 3.404 1.00 57.34 90 ALA A CA 1
ATOM 673 C C . ALA A 1 90 ? 11.239 7.648 2.430 1.00 57.34 90 ALA A C 1
ATOM 675 O O . ALA A 1 90 ? 11.592 7.572 1.263 1.00 57.34 90 ALA A O 1
ATOM 676 N N . ASP A 1 91 ? 10.193 6.969 2.902 1.00 68.38 91 ASP A N 1
ATOM 677 C CA . ASP A 1 91 ? 9.371 6.045 2.133 1.00 68.38 91 ASP A CA 1
ATOM 678 C C . ASP A 1 91 ? 7.890 6.286 2.474 1.00 68.38 91 ASP A C 1
ATOM 680 O O . ASP A 1 91 ? 7.326 5.713 3.408 1.00 68.38 91 ASP A O 1
ATOM 684 N N . LEU A 1 92 ? 7.265 7.203 1.732 1.00 81.00 92 LEU A N 1
ATOM 685 C CA . LEU A 1 92 ? 5.816 7.444 1.737 1.00 81.00 92 LEU A CA 1
ATOM 686 C C . LEU A 1 92 ? 5.186 6.953 0.431 1.00 81.00 92 LEU A C 1
ATOM 688 O O . LEU A 1 92 ? 4.233 7.546 -0.079 1.00 81.00 92 LEU A O 1
ATOM 692 N N . HIS A 1 93 ? 5.717 5.858 -0.112 1.00 89.75 93 HIS A N 1
ATOM 693 C CA . HIS A 1 93 ? 5.238 5.300 -1.371 1.00 89.75 93 HIS A CA 1
ATOM 694 C C . HIS A 1 93 ? 3.969 4.463 -1.215 1.00 89.75 93 HIS A C 1
ATOM 696 O O . HIS A 1 93 ? 3.271 4.203 -2.195 1.00 89.75 93 HIS A O 1
ATOM 702 N N . CYS A 1 94 ? 3.626 4.079 0.017 1.00 92.62 94 CYS A N 1
ATOM 703 C CA . CYS A 1 94 ? 2.374 3.411 0.337 1.00 92.62 94 CYS A CA 1
ATOM 704 C C . CYS A 1 94 ? 1.764 3.964 1.628 1.00 92.62 94 CYS A C 1
ATOM 706 O O . CYS A 1 94 ? 2.471 4.194 2.609 1.00 92.62 94 CYS A O 1
ATOM 708 N N . VAL A 1 95 ? 0.445 4.150 1.646 1.00 93.31 95 VAL A N 1
ATOM 709 C CA . VAL A 1 95 ? -0.317 4.506 2.847 1.00 93.31 95 VAL A CA 1
ATOM 710 C C . VAL A 1 95 ? -1.569 3.647 2.918 1.00 93.31 95 VAL A C 1
ATOM 712 O O . VAL A 1 95 ? -2.343 3.608 1.966 1.00 93.31 95 VAL A O 1
ATOM 715 N N . LEU A 1 96 ? -1.787 2.979 4.046 1.00 94.38 96 LEU A N 1
ATOM 716 C CA . LEU A 1 96 ? -3.023 2.249 4.314 1.00 94.38 96 LEU A CA 1
ATOM 717 C C . LEU A 1 96 ? -3.881 3.023 5.304 1.00 94.38 96 LEU A C 1
ATOM 719 O O . LEU A 1 96 ? -3.370 3.546 6.295 1.00 94.38 96 LEU A O 1
ATOM 723 N N . VAL A 1 97 ? -5.179 3.060 5.035 1.00 94.56 97 VAL A N 1
ATOM 724 C CA . VAL A 1 97 ? -6.204 3.513 5.971 1.00 94.56 97 VAL A CA 1
ATOM 725 C C . VAL A 1 97 ? -6.910 2.283 6.509 1.00 94.56 97 VAL A C 1
ATOM 727 O O . VAL A 1 97 ? -7.410 1.470 5.726 1.00 94.56 97 VAL A O 1
ATOM 730 N N . THR A 1 98 ? -6.944 2.181 7.830 1.00 92.44 98 THR A N 1
ATOM 731 C CA . THR A 1 98 ? -7.723 1.194 8.583 1.00 92.44 98 THR A CA 1
ATOM 732 C C . THR A 1 98 ? -8.919 1.848 9.252 1.00 92.44 98 THR A C 1
ATOM 734 O O . THR A 1 98 ? -8.741 3.006 9.709 1.00 92.44 98 THR A O 1
#

Sequence (98 aa):
LEEVLSKALSQRSLTLGVYEAAKLLNVDPDNVVLCLLAADEEEAGDAALQIHFTLIQAFCCENDINILRVSNPARLAQLLLPATGPEPPADLHCVLVT